Protein AF-A0A3C1VF12-F1 (afdb_monomer)

Sequence (67 aa):
MRAVFTPLADGQIWQLGEANLKVEMVGKLLVHYKLAKPNAVRTPTSIAGITTLVKFMKKSKAVLIVG

Radius of gyration: 11.33 Å; Cα contacts (8 Å, |Δi|>4): 114; chains: 1; bounding box: 27×20×31 Å

Foldseek 3Di:
DPPPPPQDDAQWWKDQPQWIKHFHDDDPFKTWIWIGGPPDPDTDTDMDGRVVVSVVCVVSVIDTPDD

pLDDT: mean 90.32, std 13.5, range [35.53, 98.31]

Mean predicted aligned error: 4.21 Å

Nearest PDB structures (foldseek):
  7pik-assembly1_C  TM=7.815E-01  e=4.312E-02  Escherichia coli
  7pik-assembly1_A  TM=7.761E-01  e=8.760E-02  Escherichia coli
  7pik-assembly1_B  TM=7.859E-01  e=1.177E-01  Escherichia coli
  7ubx-assembly1_A  TM=5.120E-01  e=4.073E+00  Clostridioides difficile
  2zsc-assembly1_A  TM=4.471E-01  e=8.777E+00  Pleurotus cornucopiae

Structure (mmCIF, N/CA/C/O backbone):
data_AF-A0A3C1VF12-F1
#
_entry.id   AF-A0A3C1VF12-F1
#
loop_
_atom_site.group_PDB
_atom_site.id
_atom_site.type_symbol
_atom_site.label_atom_id
_atom_site.label_alt_id
_atom_site.label_comp_id
_atom_site.label_asym_id
_atom_site.label_entity_id
_a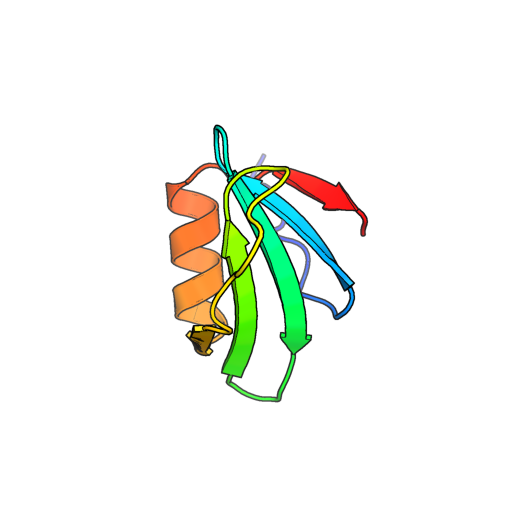tom_site.label_seq_id
_atom_site.pdbx_PDB_ins_code
_atom_site.Cartn_x
_atom_site.Cartn_y
_atom_site.Cartn_z
_atom_site.occupancy
_atom_site.B_iso_or_equiv
_atom_site.auth_seq_id
_atom_site.auth_comp_id
_atom_site.auth_asym_id
_atom_site.auth_atom_id
_atom_site.pdbx_PDB_model_num
ATOM 1 N N . MET A 1 1 ? -18.051 -7.734 13.816 1.00 35.53 1 MET A N 1
ATOM 2 C CA . MET A 1 1 ? -16.853 -8.313 13.165 1.00 35.53 1 MET A CA 1
ATOM 3 C C . MET A 1 1 ? -15.825 -7.201 12.966 1.00 35.53 1 MET A C 1
ATOM 5 O O . MET A 1 1 ? -16.095 -6.282 12.205 1.00 35.53 1 MET A O 1
ATOM 9 N N . ARG A 1 2 ? -14.694 -7.199 13.689 1.00 37.09 2 ARG A N 1
ATOM 10 C CA . ARG A 1 2 ? -13.570 -6.301 13.357 1.00 37.09 2 ARG A CA 1
ATOM 11 C C . ARG A 1 2 ? -12.956 -6.849 12.073 1.00 37.09 2 ARG A C 1
ATOM 13 O O . ARG A 1 2 ? -12.447 -7.962 12.106 1.00 37.09 2 ARG A O 1
ATOM 20 N N . ALA A 1 3 ? -13.036 -6.118 10.963 1.00 44.19 3 ALA A N 1
ATOM 21 C CA . ALA A 1 3 ? -12.301 -6.486 9.758 1.00 44.19 3 ALA A CA 1
ATOM 22 C C . ALA A 1 3 ? -10.814 -6.593 10.131 1.00 44.19 3 ALA A C 1
ATOM 24 O O . ALA A 1 3 ? -10.196 -5.602 10.536 1.00 44.19 3 ALA A O 1
ATOM 25 N N . VAL A 1 4 ? -10.277 -7.814 10.095 1.00 51.84 4 VAL A N 1
ATOM 26 C CA . VAL A 1 4 ? -8.850 -8.071 10.268 1.00 51.84 4 VAL A CA 1
ATOM 27 C C . VAL A 1 4 ? -8.192 -7.413 9.068 1.00 51.84 4 VAL A C 1
ATOM 29 O O . VAL A 1 4 ? -8.384 -7.844 7.938 1.00 51.84 4 VAL A O 1
ATOM 32 N N . PHE A 1 5 ? -7.525 -6.284 9.294 1.00 65.31 5 PHE A N 1
ATOM 33 C CA . PHE A 1 5 ? -6.823 -5.606 8.217 1.00 65.31 5 PHE A CA 1
ATOM 34 C C . PHE A 1 5 ? -5.629 -6.485 7.858 1.00 65.31 5 PHE A C 1
ATOM 36 O O . PHE A 1 5 ? -4.723 -6.635 8.680 1.00 65.31 5 PHE A O 1
ATOM 43 N N . THR A 1 6 ? -5.678 -7.109 6.683 1.00 71.62 6 THR A N 1
ATOM 44 C CA . THR A 1 6 ? -4.588 -7.929 6.158 1.00 71.62 6 THR A CA 1
ATOM 45 C C . THR A 1 6 ? -3.297 -7.109 6.178 1.00 71.62 6 THR A C 1
ATOM 47 O O . THR A 1 6 ? -3.341 -5.920 5.839 1.00 71.62 6 THR A O 1
ATOM 50 N N . PRO A 1 7 ? -2.156 -7.684 6.597 1.00 86.62 7 PRO A N 1
ATOM 51 C CA . PRO A 1 7 ? -0.871 -7.017 6.449 1.00 86.62 7 PRO A CA 1
ATOM 52 C C . PRO A 1 7 ? -0.678 -6.545 5.005 1.00 86.62 7 PRO A C 1
ATOM 54 O O . PRO A 1 7 ? -1.044 -7.253 4.062 1.00 86.62 7 PRO A O 1
ATOM 57 N N . LEU A 1 8 ? -0.135 -5.337 4.843 1.00 93.81 8 LEU A N 1
ATOM 58 C CA . LEU A 1 8 ? 0.209 -4.840 3.516 1.00 93.81 8 LEU A CA 1
ATOM 59 C C . LEU A 1 8 ? 1.313 -5.718 2.932 1.00 93.81 8 LEU A C 1
ATOM 61 O O . LEU A 1 8 ? 2.259 -6.065 3.640 1.00 93.81 8 LEU A O 1
ATOM 65 N N . ALA A 1 9 ? 1.186 -6.038 1.651 1.00 95.75 9 ALA A N 1
ATOM 66 C CA . ALA A 1 9 ? 2.157 -6.817 0.899 1.00 95.75 9 ALA A CA 1
ATOM 67 C C . ALA A 1 9 ? 2.393 -6.193 -0.477 1.00 95.75 9 ALA A C 1
ATOM 69 O O . ALA A 1 9 ? 1.538 -5.478 -1.009 1.00 95.75 9 ALA A O 1
ATOM 70 N N . ASP A 1 10 ? 3.565 -6.466 -1.039 1.00 97.06 10 ASP A N 1
ATOM 71 C CA . ASP A 1 10 ? 3.963 -5.988 -2.358 1.00 97.06 10 ASP A CA 1
ATOM 72 C C . ASP A 1 10 ? 2.990 -6.491 -3.426 1.00 97.06 10 ASP A C 1
ATOM 74 O O . ASP A 1 10 ? 2.563 -7.642 -3.413 1.00 97.06 10 ASP A O 1
ATOM 78 N N . GLY A 1 11 ? 2.626 -5.616 -4.361 1.00 95.69 11 GLY A N 1
ATOM 79 C CA . GLY A 1 11 ? 1.718 -5.956 -5.453 1.00 95.69 11 GLY A CA 1
ATOM 80 C C . GLY A 1 11 ? 0.234 -5.856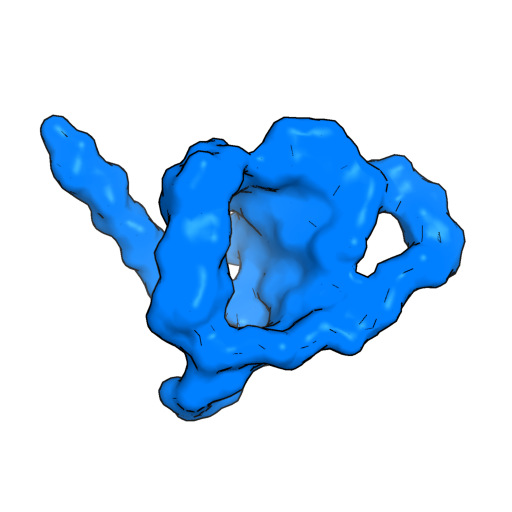 -5.106 1.00 95.69 11 GLY A C 1
ATOM 81 O O . GLY A 1 11 ? -0.573 -5.808 -6.036 1.00 95.69 11 GLY A O 1
ATOM 82 N N . GLN A 1 12 ? -0.134 -5.727 -3.825 1.00 96.50 12 GLN A N 1
ATOM 83 C CA . GLN A 1 12 ? -1.530 -5.538 -3.439 1.00 96.50 12 GLN A CA 1
ATOM 84 C C . GLN A 1 12 ? -2.137 -4.305 -4.107 1.00 96.50 12 GLN A C 1
ATOM 86 O O . GLN A 1 12 ? -1.524 -3.232 -4.172 1.00 96.50 12 GLN A O 1
ATOM 91 N N . ILE A 1 13 ? -3.390 -4.437 -4.535 1.00 95.56 13 ILE A N 1
ATOM 92 C CA . ILE A 1 13 ? -4.181 -3.325 -5.054 1.00 95.56 13 ILE A CA 1
ATOM 93 C C . ILE A 1 13 ? -5.454 -3.205 -4.228 1.00 95.56 13 ILE A C 1
ATOM 95 O O . ILE A 1 13 ? -6.187 -4.173 -4.024 1.00 95.56 13 ILE A O 1
ATOM 99 N N . TRP A 1 14 ? -5.713 -1.988 -3.770 1.00 96.00 14 TRP A N 1
ATOM 100 C CA . TRP A 1 14 ? -6.852 -1.629 -2.946 1.00 96.00 14 TRP A CA 1
ATOM 101 C C . TRP A 1 14 ? -7.679 -0.555 -3.640 1.00 96.00 14 TRP A C 1
ATOM 103 O O . TRP A 1 14 ? -7.137 0.459 -4.074 1.00 96.00 14 TRP A O 1
ATOM 113 N N . GLN A 1 15 ? -8.991 -0.734 -3.704 1.00 95.75 15 GLN A N 1
ATOM 114 C CA . GLN A 1 15 ? -9.904 0.262 -4.246 1.00 95.75 15 GLN A CA 1
ATOM 115 C C . GLN A 1 15 ? -10.361 1.231 -3.152 1.00 95.75 15 GLN A C 1
ATOM 117 O O . GLN A 1 15 ? -10.820 0.815 -2.087 1.00 95.75 15 GLN A O 1
ATOM 122 N N . LEU A 1 16 ? -10.218 2.529 -3.415 1.00 94.06 16 LEU A N 1
ATOM 123 C CA . LEU A 1 16 ? -10.631 3.649 -2.571 1.00 94.06 16 LEU A CA 1
ATOM 124 C C . LEU A 1 16 ? -11.542 4.566 -3.402 1.00 94.06 16 LEU A C 1
ATOM 126 O O . LEU A 1 16 ? -11.070 5.480 -4.083 1.00 94.06 16 LEU A O 1
ATOM 130 N N . GLY A 1 17 ? -12.854 4.325 -3.361 1.00 90.56 17 GLY A N 1
ATOM 131 C CA . GLY A 1 17 ? -13.807 5.041 -4.214 1.00 90.56 17 GLY A CA 1
ATOM 132 C C . GLY A 1 17 ? -13.477 4.856 -5.701 1.00 90.56 17 GLY A C 1
ATOM 133 O O . GLY A 1 17 ? -13.393 3.730 -6.186 1.00 90.56 17 GLY A O 1
ATOM 134 N N . GLU A 1 18 ? -13.260 5.962 -6.416 1.00 91.12 18 GLU A N 1
ATOM 135 C CA . GLU A 1 18 ? -12.892 5.962 -7.843 1.00 91.12 18 GLU A CA 1
ATOM 136 C C . GLU A 1 18 ? -11.387 5.770 -8.107 1.00 91.12 18 GLU A C 1
ATOM 138 O O . GLU A 1 18 ? -10.958 5.800 -9.261 1.00 91.12 18 GLU A O 1
ATOM 143 N N . ALA A 1 19 ? -10.560 5.635 -7.068 1.00 95.06 19 ALA A N 1
ATOM 144 C CA . ALA A 1 19 ? -9.115 5.480 -7.194 1.00 95.06 19 ALA A CA 1
ATOM 145 C C . ALA A 1 19 ? -8.651 4.108 -6.706 1.00 95.06 19 ALA A C 1
ATOM 147 O O . ALA A 1 19 ? -9.275 3.490 -5.848 1.00 95.06 19 ALA A O 1
ATOM 148 N N . ASN A 1 20 ? -7.502 3.672 -7.212 1.00 95.62 20 ASN A N 1
ATOM 149 C CA . ASN A 1 20 ? -6.800 2.494 -6.737 1.00 95.62 20 ASN A CA 1
ATOM 150 C C . ASN A 1 20 ? -5.499 2.907 -6.054 1.00 95.62 20 ASN A C 1
ATOM 152 O 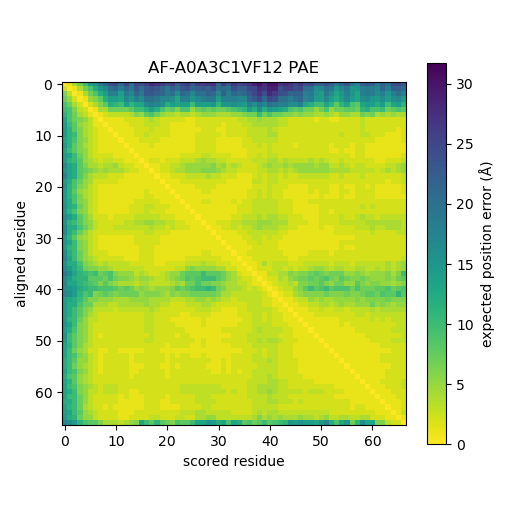O . ASN A 1 20 ? -4.744 3.744 -6.557 1.00 95.62 20 ASN A O 1
ATOM 156 N N . LEU A 1 21 ? -5.245 2.281 -4.912 1.00 96.56 21 LEU A N 1
ATOM 157 C CA . LEU A 1 21 ? -3.974 2.290 -4.222 1.00 96.56 21 LEU A CA 1
ATOM 158 C C . LEU A 1 21 ? -3.233 0.993 -4.540 1.00 96.56 21 LEU A C 1
ATOM 160 O O . LEU A 1 21 ? -3.683 -0.082 -4.155 1.00 96.56 21 LEU A O 1
ATOM 164 N N . LYS A 1 22 ? -2.093 1.093 -5.218 1.00 96.38 22 LYS A N 1
ATOM 165 C CA . LYS A 1 22 ? -1.192 -0.033 -5.467 1.00 96.38 22 LYS A CA 1
ATOM 166 C C . LYS A 1 22 ? -0.015 0.039 -4.507 1.00 96.38 22 LYS A C 1
ATOM 168 O O . LYS A 1 22 ? 0.691 1.046 -4.492 1.00 96.38 22 LYS A O 1
ATOM 173 N N . VAL A 1 23 ? 0.206 -1.024 -3.748 1.00 97.31 23 VAL A N 1
ATOM 174 C CA . VAL A 1 23 ? 1.401 -1.203 -2.924 1.00 97.31 23 VAL A CA 1
ATOM 175 C C . VAL A 1 23 ? 2.537 -1.658 -3.836 1.00 97.31 23 VAL A C 1
ATOM 177 O O . VAL A 1 23 ? 2.447 -2.701 -4.480 1.00 97.31 23 VAL A O 1
ATOM 180 N N . GLU A 1 24 ? 3.588 -0.850 -3.944 1.00 97.44 24 GLU A N 1
ATOM 181 C CA . GLU A 1 24 ? 4.764 -1.183 -4.757 1.00 97.44 24 GLU A CA 1
ATOM 182 C C . GLU A 1 24 ? 5.832 -1.904 -3.936 1.00 97.44 24 GLU A C 1
ATOM 184 O O . GLU A 1 24 ? 6.458 -2.821 -4.452 1.00 97.44 24 GLU A O 1
ATOM 189 N N . MET A 1 25 ?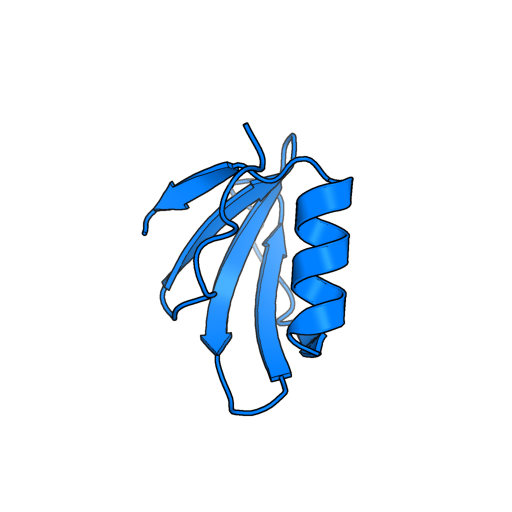 6.030 -1.498 -2.678 1.00 97.81 25 MET A N 1
ATOM 190 C CA . MET A 1 25 ? 7.001 -2.108 -1.769 1.00 97.81 25 MET A CA 1
ATOM 191 C C . MET A 1 25 ? 6.621 -1.841 -0.309 1.00 97.81 25 MET A C 1
ATOM 193 O O . MET A 1 25 ? 6.323 -0.699 0.060 1.00 97.81 25 MET A O 1
ATOM 197 N N . VAL A 1 26 ? 6.712 -2.862 0.536 1.00 97.12 26 VAL A N 1
ATOM 198 C CA . VAL A 1 26 ? 6.569 -2.792 1.991 1.00 97.12 26 VAL A CA 1
ATOM 199 C C . VAL A 1 26 ? 7.934 -3.001 2.639 1.00 97.12 26 VAL A C 1
ATOM 201 O O . VAL A 1 26 ? 8.487 -4.097 2.661 1.00 97.12 26 VAL A O 1
ATOM 204 N N . GLY A 1 27 ? 8.489 -1.928 3.195 1.00 95.38 27 GLY A N 1
ATOM 205 C CA . GLY A 1 27 ? 9.694 -1.983 4.016 1.00 95.38 27 GLY A CA 1
ATOM 206 C C . GLY A 1 27 ? 9.379 -2.238 5.491 1.00 95.38 27 GLY A C 1
ATOM 207 O O . GLY A 1 27 ? 8.239 -2.455 5.892 1.00 95.38 27 GLY A O 1
ATOM 208 N N . LYS A 1 28 ? 10.401 -2.125 6.348 1.00 94.50 28 LYS A N 1
ATOM 209 C CA . LYS A 1 28 ? 10.249 -2.325 7.803 1.00 94.50 28 LYS A CA 1
ATOM 210 C C . LYS A 1 28 ? 9.291 -1.321 8.463 1.00 94.50 28 LYS A C 1
ATOM 212 O O . LYS A 1 28 ? 8.598 -1.666 9.414 1.00 94.50 28 LYS A O 1
ATOM 217 N N . LEU A 1 29 ? 9.300 -0.070 7.998 1.00 95.94 29 LEU A N 1
ATOM 218 C CA . LEU A 1 29 ? 8.519 1.035 8.578 1.00 95.94 29 LEU A CA 1
ATOM 219 C C . LEU A 1 29 ? 7.676 1.785 7.546 1.00 95.94 29 LEU A C 1
ATOM 221 O O . LEU A 1 29 ? 6.651 2.369 7.903 1.00 95.94 29 LEU A O 1
ATOM 225 N N . LEU A 1 30 ? 8.125 1.796 6.291 1.00 97.62 30 LEU A N 1
ATOM 226 C CA . LEU A 1 30 ? 7.579 2.614 5.216 1.00 97.62 30 LEU A CA 1
ATOM 227 C C . LEU A 1 30 ? 6.993 1.737 4.116 1.00 97.62 30 LEU A C 1
ATOM 229 O O . LEU A 1 30 ? 7.463 0.628 3.878 1.00 97.62 30 LEU A O 1
ATOM 233 N N . VAL A 1 31 ? 5.992 2.276 3.432 1.00 98.12 31 VAL A N 1
ATOM 234 C CA . VAL A 1 31 ? 5.356 1.672 2.266 1.00 98.12 31 VAL A CA 1
ATOM 235 C C . VAL A 1 31 ? 5.476 2.636 1.100 1.00 98.12 31 VAL A C 1
ATOM 237 O O . VAL A 1 31 ? 5.079 3.798 1.219 1.00 98.12 31 VAL A O 1
ATOM 240 N N . HIS A 1 32 ? 5.989 2.135 -0.017 1.00 98.31 32 HIS A N 1
ATOM 241 C CA . HIS A 1 32 ? 5.924 2.799 -1.310 1.00 98.31 32 HIS A CA 1
ATOM 242 C C . HIS A 1 32 ? 4.617 2.398 -1.984 1.00 98.31 32 HIS A C 1
ATOM 244 O O . HIS A 1 32 ? 4.314 1.209 -2.112 1.00 98.31 32 HIS A O 1
ATOM 250 N N . TYR A 1 33 ? 3.825 3.377 -2.403 1.00 97.81 33 TYR A N 1
ATOM 251 C CA . TYR A 1 33 ? 2.541 3.122 -3.041 1.00 97.81 33 TYR A CA 1
ATOM 252 C C . TYR A 1 33 ? 2.221 4.160 -4.111 1.00 97.81 33 TYR A C 1
ATOM 254 O O . TYR A 1 33 ? 2.750 5.272 -4.119 1.00 97.81 33 TYR A O 1
ATOM 262 N N . LYS A 1 34 ? 1.299 3.804 -5.000 1.00 96.94 34 LYS A N 1
ATOM 263 C CA . LYS A 1 34 ? 0.708 4.700 -5.993 1.00 96.94 34 LYS A CA 1
ATOM 264 C C . LYS A 1 34 ? -0.777 4.830 -5.730 1.00 96.94 34 LYS A C 1
ATOM 266 O O . LYS A 1 34 ? -1.440 3.819 -5.541 1.00 96.94 34 LYS A O 1
ATOM 271 N N . LEU A 1 35 ? -1.291 6.055 -5.737 1.00 96.38 35 LEU A N 1
ATOM 272 C CA . LEU A 1 35 ? -2.717 6.343 -5.615 1.00 96.38 35 LEU A CA 1
ATOM 273 C C . LEU A 1 35 ? -3.168 7.125 -6.844 1.00 96.38 35 LEU A C 1
ATOM 275 O O . LEU A 1 35 ? -2.727 8.254 -7.056 1.00 96.38 35 LEU A O 1
ATOM 279 N N . ALA A 1 36 ? -4.036 6.529 -7.653 1.00 94.81 36 ALA A N 1
ATOM 280 C CA . ALA A 1 36 ? -4.564 7.182 -8.843 1.00 94.81 36 ALA A CA 1
ATOM 281 C C . ALA A 1 36 ? -5.894 6.584 -9.292 1.00 94.81 36 ALA A C 1
ATOM 283 O O . ALA A 1 36 ? -6.223 5.443 -8.970 1.00 94.81 36 ALA A O 1
ATOM 284 N N . LYS A 1 37 ? -6.642 7.353 -10.087 1.00 92.62 37 LYS A N 1
ATOM 285 C CA . LYS A 1 37 ? -7.786 6.826 -10.834 1.00 92.62 37 LYS A CA 1
ATOM 286 C C . LYS A 1 37 ? -7.318 5.783 -11.863 1.00 92.62 37 LYS A C 1
ATOM 288 O O . LYS A 1 37 ? -6.195 5.904 -12.369 1.00 92.62 37 LYS A O 1
ATOM 293 N N . PRO A 1 38 ? -8.158 4.789 -12.203 1.00 79.94 38 PRO A N 1
ATOM 294 C CA . PRO A 1 38 ? -7.907 3.903 -13.333 1.00 79.94 38 PRO A CA 1
ATOM 295 C C . PRO A 1 38 ? -7.568 4.734 -14.579 1.00 79.94 38 PRO A C 1
ATOM 297 O O . PRO 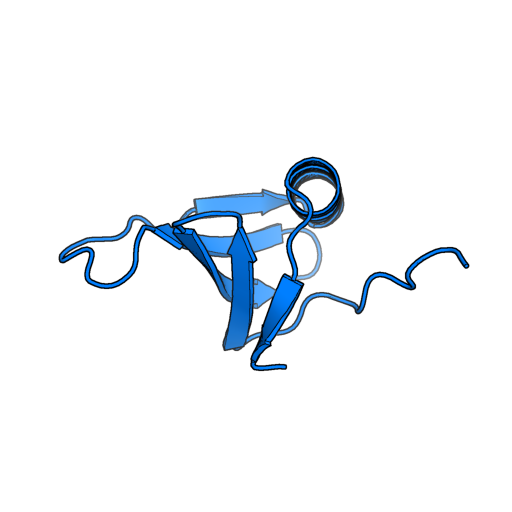A 1 38 ? -8.270 5.696 -14.882 1.00 79.94 38 PRO A O 1
ATOM 300 N N . ASN A 1 39 ? -6.487 4.378 -15.277 1.00 83.69 39 ASN A N 1
ATOM 301 C CA . ASN A 1 39 ? -5.991 5.029 -16.504 1.00 83.69 39 ASN A CA 1
ATOM 302 C C . ASN A 1 39 ? -5.220 6.354 -16.340 1.00 83.69 39 ASN A C 1
ATOM 304 O O . ASN A 1 39 ? -4.997 7.058 -17.325 1.00 83.69 39 ASN A O 1
ATOM 308 N N . ALA A 1 40 ? -4.761 6.709 -15.138 1.00 88.12 40 ALA A N 1
ATOM 309 C CA . ALA A 1 40 ? -3.841 7.838 -14.995 1.00 88.12 40 ALA A CA 1
ATOM 310 C C . ALA A 1 40 ? -2.515 7.585 -15.747 1.00 88.12 40 ALA A C 1
ATOM 312 O O . ALA A 1 40 ? -1.811 6.617 -15.471 1.00 88.12 40 ALA A O 1
ATOM 313 N N . VAL A 1 41 ? -2.153 8.487 -16.667 1.00 85.50 41 VAL A N 1
ATOM 314 C CA . VAL A 1 41 ? -0.944 8.373 -17.514 1.00 85.50 41 VAL A CA 1
ATOM 315 C C . VAL A 1 41 ? 0.349 8.479 -16.698 1.00 85.50 41 VAL A C 1
ATOM 317 O O . VAL A 1 41 ? 1.349 7.834 -17.004 1.00 85.50 41 VAL A O 1
ATOM 320 N N . ARG A 1 4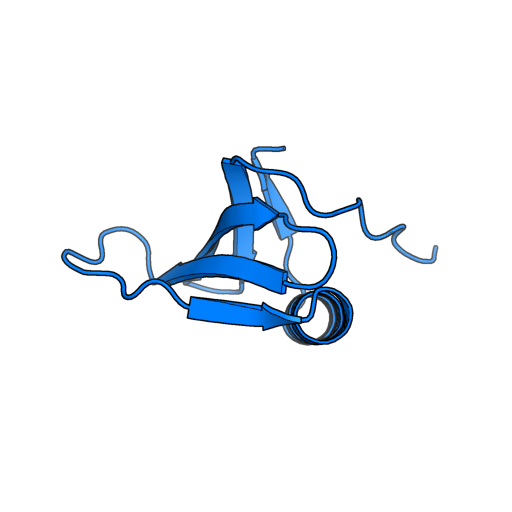2 ? 0.346 9.297 -15.642 1.00 87.19 42 ARG A N 1
ATOM 321 C CA . ARG A 1 42 ? 1.458 9.425 -14.696 1.00 87.19 42 ARG A CA 1
ATOM 322 C C . ARG A 1 42 ? 0.914 9.390 -13.281 1.00 87.19 42 ARG A C 1
ATOM 324 O O . ARG A 1 42 ? 0.023 10.163 -12.940 1.00 87.19 42 ARG A O 1
ATOM 331 N N . THR A 1 43 ? 1.478 8.520 -12.454 1.00 91.44 43 THR A N 1
ATOM 332 C CA . THR A 1 43 ? 1.139 8.438 -11.033 1.00 91.44 43 THR A CA 1
ATOM 333 C C . THR A 1 43 ? 2.410 8.588 -10.212 1.00 91.44 43 THR A C 1
ATOM 335 O O . THR A 1 43 ? 3.321 7.770 -10.380 1.00 91.44 43 THR A O 1
ATOM 338 N N . PRO A 1 44 ? 2.503 9.611 -9.345 1.00 93.62 44 PRO A N 1
ATOM 339 C CA . PRO A 1 44 ? 3.657 9.764 -8.478 1.00 93.62 44 PRO A CA 1
ATOM 340 C C . PRO A 1 44 ? 3.728 8.600 -7.488 1.00 93.62 44 PRO A C 1
ATOM 342 O O . PRO A 1 44 ? 2.708 8.156 -6.954 1.00 93.62 44 PRO A O 1
ATOM 345 N N . THR A 1 45 ? 4.941 8.127 -7.217 1.00 95.75 45 THR A N 1
ATOM 346 C CA . THR A 1 45 ? 5.181 7.233 -6.084 1.00 95.75 45 THR A CA 1
ATOM 347 C C . THR A 1 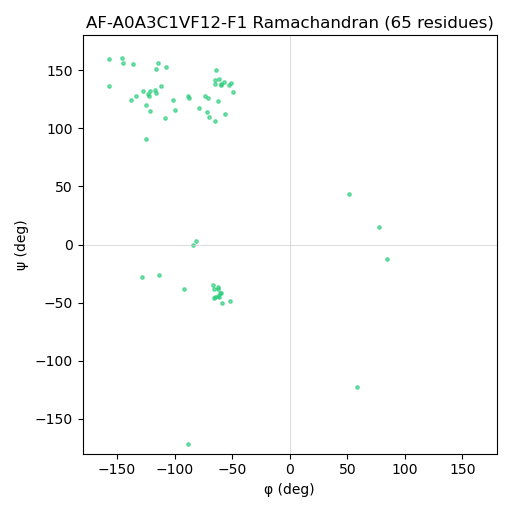45 ? 5.116 8.053 -4.802 1.00 95.75 45 THR A C 1
ATOM 349 O O . THR A 1 45 ? 5.772 9.083 -4.663 1.00 95.75 45 THR A O 1
ATOM 352 N N . SER A 1 46 ? 4.298 7.589 -3.869 1.00 97.56 46 SER A N 1
ATOM 353 C CA . SER A 1 46 ? 4.141 8.145 -2.532 1.00 97.56 46 SER A CA 1
ATOM 354 C C . SER A 1 46 ? 4.786 7.219 -1.510 1.00 97.56 46 SER A C 1
ATOM 356 O O . SER A 1 46 ? 4.867 6.008 -1.720 1.00 97.56 46 SER A O 1
ATOM 358 N N . ILE A 1 47 ? 5.225 7.787 -0.388 1.00 97.94 47 ILE A N 1
ATOM 359 C CA . ILE A 1 47 ? 5.811 7.039 0.725 1.00 97.94 47 ILE A CA 1
ATOM 360 C C . ILE A 1 47 ? 5.081 7.430 2.005 1.00 97.94 47 ILE A C 1
ATOM 362 O O . ILE A 1 47 ? 4.874 8.612 2.274 1.00 97.94 47 ILE A O 1
ATOM 366 N N . ALA A 1 48 ? 4.680 6.443 2.801 1.00 97.81 48 ALA A N 1
ATOM 367 C CA . ALA A 1 48 ? 4.078 6.677 4.109 1.00 97.81 48 ALA A CA 1
ATOM 368 C C . ALA A 1 48 ? 4.488 5.599 5.111 1.00 97.81 48 ALA A C 1
ATOM 370 O O . ALA A 1 48 ? 4.798 4.471 4.736 1.00 97.81 48 ALA A O 1
ATOM 371 N N . GLY A 1 49 ? 4.440 5.932 6.402 1.00 97.56 49 GLY A N 1
ATOM 372 C CA . GLY A 1 49 ? 4.559 4.929 7.458 1.00 97.56 49 GLY A CA 1
ATOM 373 C C . GLY A 1 49 ? 3.418 3.912 7.387 1.00 97.56 49 GLY A C 1
ATOM 374 O O . GLY A 1 49 ? 2.273 4.296 7.134 1.00 97.56 49 GLY A O 1
ATOM 375 N N . ILE A 1 50 ? 3.709 2.636 7.657 1.00 95.50 50 ILE A N 1
ATOM 376 C CA . ILE A 1 50 ? 2.729 1.535 7.581 1.00 95.50 50 ILE A CA 1
ATOM 377 C C . ILE A 1 50 ? 1.465 1.871 8.383 1.00 95.50 50 ILE A C 1
ATOM 379 O O . ILE A 1 50 ? 0.348 1.775 7.879 1.00 95.50 50 ILE A O 1
ATOM 383 N N . THR A 1 51 ? 1.622 2.333 9.625 1.00 94.44 51 THR A N 1
ATOM 384 C CA . THR A 1 51 ? 0.486 2.640 10.508 1.00 94.44 51 THR A CA 1
ATOM 385 C C . THR A 1 51 ? -0.353 3.812 10.000 1.00 94.44 51 THR A C 1
ATOM 387 O O . THR A 1 51 ? -1.582 3.772 10.096 1.00 94.44 51 THR A O 1
ATOM 390 N N . THR A 1 52 ? 0.284 4.838 9.432 1.00 96.56 52 THR A N 1
ATOM 391 C CA . THR A 1 52 ? -0.391 5.988 8.818 1.00 96.56 52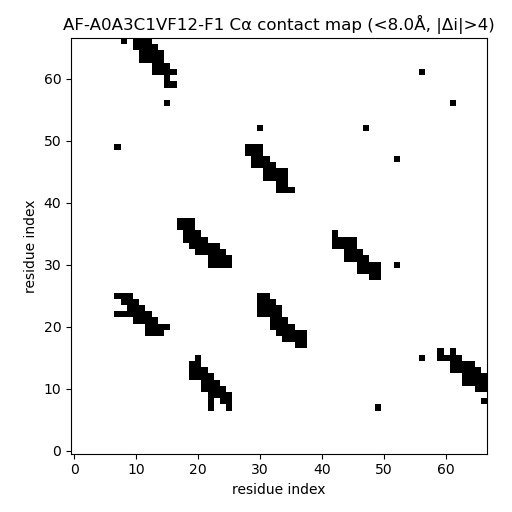 THR A CA 1
ATOM 392 C C . THR A 1 52 ? -1.183 5.557 7.591 1.00 96.56 52 THR A C 1
ATOM 394 O O . THR A 1 52 ? -2.360 5.905 7.474 1.00 96.56 52 THR A O 1
ATOM 397 N N . LEU A 1 53 ? -0.578 4.748 6.718 1.00 96.19 53 LEU A N 1
ATOM 398 C CA . LEU A 1 53 ? -1.228 4.282 5.501 1.00 96.19 53 LEU A CA 1
ATOM 399 C C . LEU A 1 53 ? -2.429 3.377 5.812 1.00 96.19 53 LEU A C 1
ATOM 401 O O . LEU A 1 53 ? -3.519 3.599 5.290 1.00 96.19 53 LEU A O 1
ATOM 405 N N . VAL A 1 54 ? -2.279 2.436 6.747 1.00 94.31 54 VAL A N 1
ATOM 406 C CA . VAL A 1 54 ? -3.380 1.570 7.201 1.00 94.31 54 VAL A CA 1
ATOM 407 C C . VAL A 1 54 ? -4.534 2.391 7.792 1.00 94.31 54 VAL A C 1
ATOM 409 O O . VAL A 1 54 ? -5.701 2.108 7.516 1.00 94.31 54 VAL A O 1
ATOM 412 N N . LYS A 1 55 ? -4.246 3.428 8.594 1.00 95.25 55 LYS A N 1
ATOM 413 C CA . LYS A 1 55 ? -5.283 4.331 9.130 1.00 95.25 55 LYS A CA 1
ATOM 414 C C . LYS A 1 55 ? -6.013 5.077 8.013 1.00 95.25 55 LYS A C 1
ATOM 416 O O . LYS A 1 55 ? -7.242 5.144 8.045 1.00 95.25 55 LYS A O 1
ATOM 421 N N . PHE A 1 56 ? -5.277 5.602 7.032 1.00 94.75 56 PHE A N 1
ATOM 422 C CA . PHE A 1 56 ? -5.855 6.253 5.857 1.00 94.75 56 PHE A CA 1
ATOM 423 C C . PHE A 1 56 ? -6.773 5.298 5.084 1.00 94.75 56 PHE A C 1
ATOM 425 O O . PHE A 1 56 ? -7.934 5.626 4.857 1.00 94.75 56 PHE A O 1
ATOM 432 N N . MET A 1 57 ? -6.307 4.088 4.773 1.00 94.38 57 MET A N 1
ATOM 433 C CA . MET A 1 57 ? -7.083 3.081 4.042 1.00 94.38 57 MET A CA 1
ATOM 434 C C . MET A 1 57 ? -8.362 2.680 4.782 1.00 94.38 57 MET A C 1
ATOM 436 O O . MET A 1 57 ? -9.425 2.601 4.172 1.00 94.38 57 MET A O 1
ATOM 440 N N . LYS A 1 58 ? -8.295 2.505 6.109 1.00 92.69 58 LYS A N 1
ATOM 441 C CA . LYS A 1 58 ? -9.485 2.248 6.938 1.00 92.69 58 LYS A CA 1
ATOM 442 C C . LYS A 1 58 ? -10.481 3.405 6.885 1.00 92.69 58 LYS A C 1
ATOM 444 O O . LYS A 1 58 ? -11.673 3.163 6.713 1.00 92.69 58 LYS A O 1
ATOM 449 N N . LYS A 1 59 ? -10.007 4.652 7.002 1.00 94.06 59 LYS A N 1
ATOM 450 C CA . LYS A 1 59 ? -10.859 5.851 6.916 1.00 94.06 59 LYS A CA 1
ATOM 451 C C . LYS A 1 59 ? -11.529 5.966 5.542 1.00 94.06 59 LYS A C 1
ATOM 453 O O . LYS A 1 59 ? -12.704 6.312 5.470 1.00 94.06 59 LYS A O 1
ATOM 458 N N . SER A 1 60 ? -10.803 5.616 4.485 1.00 92.94 60 SER A N 1
ATOM 459 C CA . SER A 1 60 ? -11.281 5.611 3.099 1.00 92.94 60 SER A CA 1
ATOM 460 C C . SER A 1 60 ? -12.095 4.368 2.725 1.00 92.94 60 SER A C 1
ATOM 462 O O . SER A 1 60 ? -12.493 4.244 1.571 1.00 92.94 60 SER A O 1
ATOM 464 N N . LYS A 1 61 ? -12.346 3.453 3.677 1.00 93.44 61 LYS A N 1
ATOM 465 C CA . LYS A 1 61 ? -13.058 2.180 3.463 1.00 93.44 61 LYS A CA 1
ATOM 466 C C . LYS A 1 61 ? -12.473 1.366 2.299 1.00 93.44 61 LYS A C 1
ATOM 468 O O . LYS A 1 61 ? -13.212 0.841 1.474 1.00 93.44 61 LYS A O 1
ATOM 473 N N . ALA A 1 62 ? -11.145 1.296 2.236 1.00 94.44 62 ALA A N 1
ATOM 474 C CA . ALA A 1 62 ? -10.437 0.601 1.173 1.00 94.44 62 ALA A CA 1
ATOM 475 C C . ALA A 1 62 ? -10.813 -0.889 1.120 1.00 94.44 62 ALA A C 1
ATOM 477 O O . ALA A 1 62 ? -10.878 -1.551 2.160 1.00 94.44 62 ALA A O 1
ATOM 478 N N . VAL A 1 63 ? -10.999 -1.418 -0.089 1.00 94.44 63 VAL A N 1
ATOM 479 C CA . VAL A 1 63 ? -11.321 -2.831 -0.340 1.00 94.44 63 VAL A CA 1
ATOM 480 C C . VAL A 1 63 ? -10.184 -3.473 -1.129 1.00 94.44 63 VAL A C 1
ATOM 482 O O . VAL A 1 63 ? -9.743 -2.909 -2.126 1.00 94.44 63 VAL A O 1
ATOM 485 N N . LEU A 1 64 ? -9.692 -4.630 -0.685 1.00 94.88 64 LEU A N 1
ATOM 486 C CA . LEU A 1 64 ? -8.654 -5.374 -1.401 1.00 94.88 64 LEU A CA 1
ATOM 487 C C . LEU A 1 64 ? -9.259 -5.975 -2.672 1.00 94.88 64 LEU A C 1
ATOM 489 O O . LEU A 1 64 ? -10.261 -6.683 -2.592 1.00 94.88 64 LEU A O 1
ATOM 493 N N . ILE A 1 65 ? -8.646 -5.703 -3.822 1.00 94.25 65 ILE A N 1
ATOM 494 C CA . ILE A 1 65 ? -9.076 -6.243 -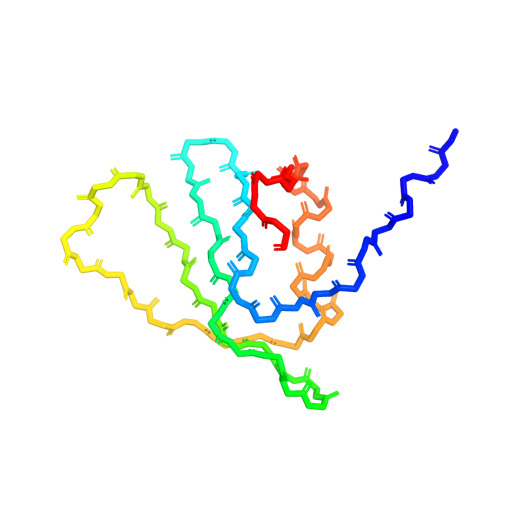5.120 1.00 94.25 65 ILE A CA 1
ATOM 495 C C . ILE A 1 65 ? -8.050 -7.212 -5.716 1.00 94.25 65 ILE A C 1
ATOM 497 O O . ILE A 1 65 ? -8.426 -8.110 -6.463 1.00 94.25 65 ILE A O 1
ATOM 501 N N . VAL A 1 66 ? -6.770 -7.062 -5.360 1.00 92.06 66 VAL A N 1
ATOM 502 C CA . VAL A 1 66 ? -5.682 -7.986 -5.718 1.00 92.06 66 VAL A CA 1
ATOM 503 C C . VAL A 1 66 ? -4.803 -8.173 -4.486 1.00 92.06 66 VAL A C 1
ATOM 505 O O . VAL A 1 66 ? -4.363 -7.171 -3.918 1.00 92.06 66 VAL A O 1
ATOM 508 N N . GLY A 1 67 ? -4.619 -9.429 -4.066 1.00 84.75 67 GLY A N 1
ATOM 509 C CA . GLY A 1 67 ? -3.913 -9.837 -2.845 1.00 84.75 67 GLY A CA 1
ATOM 510 C C . GLY A 1 67 ? -2.461 -10.217 -3.063 1.00 84.75 67 GLY A C 1
ATOM 511 O O . GLY A 1 67 ? -2.159 -10.731 -4.161 1.00 84.75 67 GLY A O 1
#

Solvent-accessible surface area (backbone atoms only — not comparable to full-atom values): 3954 Å² total; per-residue (Å²): 133,82,80,78,77,72,80,85,49,60,67,21,28,28,39,41,83,81,26,36,38,36,32,68,39,66,58,100,58,40,28,38,30,32,69,39,46,85,85,60,92,75,66,68,80,43,77,41,44,51,70,59,47,52,51,50,38,59,74,55,62,48,41,81,77,40,122

Secondary structure (DSSP, 8-state):
-----PPP-TT-EEEETTEEEEEEEE-SSEEEEEEE-TT-S---EEEEEHHHHHHHHHHTT-EEEE-